Protein AF-A0A1V9UMF7-F1 (afdb_monomer_lite)

Foldseek 3Di:
DPPPDPDPPDDDPVRVVVVVVVVLVVLLVVLVVVLVVDDDPVSVVSVVSNVVSVVVD

pLDDT: mean 87.92, std 11.96, range [41.88, 95.56]

Radius of gyration: 17.36 Å; chains: 1; bounding box: 53×14×34 Å

Secondary structure (DSSP, 8-state):
-----PPPPPPPHHHHHHHHHHHHHHHHHHHHHHHHT--THHHHHHHHHHHHHHS--

Structure (mmCIF, N/CA/C/O backbone):
data_AF-A0A1V9UMF7-F1
#
_entry.id   AF-A0A1V9UMF7-F1
#
loop_
_atom_site.group_PDB
_atom_site.id
_atom_site.type_symbol
_atom_site.label_atom_id
_atom_site.label_alt_id
_atom_site.label_comp_id
_atom_site.label_asym_id
_atom_site.label_entity_id
_atom_site.label_seq_id
_atom_site.pdbx_PDB_ins_code
_atom_site.Cartn_x
_atom_site.Cartn_y
_atom_site.Cartn_z
_atom_site.occupancy
_atom_site.B_iso_or_equiv
_atom_site.auth_seq_id
_atom_site.auth_comp_id
_atom_site.auth_asym_id
_atom_site.auth_atom_id
_atom_site.pdbx_PDB_model_num
ATOM 1 N N . MET A 1 1 ? 40.405 5.164 -6.735 1.00 41.88 1 MET A N 1
ATOM 2 C CA . MET A 1 1 ? 40.078 3.825 -7.269 1.00 41.88 1 MET A CA 1
ATOM 3 C C . MET A 1 1 ? 38.803 3.984 -8.082 1.00 41.88 1 MET A C 1
ATOM 5 O O . MET A 1 1 ? 37.760 4.225 -7.491 1.00 41.88 1 MET A O 1
ATOM 9 N N . LEU A 1 2 ? 38.904 4.021 -9.414 1.00 53.25 2 LEU A N 1
ATOM 10 C CA . LEU A 1 2 ? 37.733 4.139 -10.289 1.00 53.25 2 LEU A CA 1
ATOM 11 C C . LEU A 1 2 ? 36.931 2.842 -10.152 1.00 53.25 2 LEU A C 1
ATOM 13 O O . LEU A 1 2 ? 37.457 1.761 -10.397 1.00 53.25 2 LEU A O 1
ATOM 17 N N . LYS A 1 3 ? 35.694 2.943 -9.673 1.00 60.84 3 LYS A N 1
ATOM 18 C CA . LYS A 1 3 ? 34.766 1.821 -9.552 1.00 60.84 3 LYS A CA 1
ATOM 19 C C . LYS A 1 3 ? 34.379 1.385 -10.978 1.00 60.84 3 LYS A C 1
ATOM 21 O O . LYS A 1 3 ? 33.481 1.964 -11.569 1.00 60.84 3 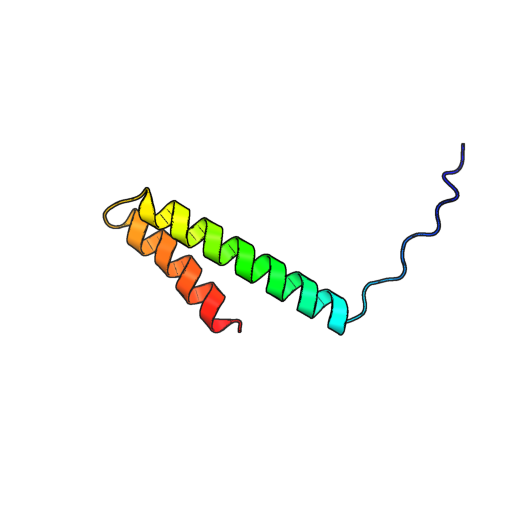LYS A O 1
ATOM 26 N N . ILE A 1 4 ? 35.096 0.404 -11.539 1.00 68.62 4 ILE A N 1
ATOM 27 C CA . ILE A 1 4 ? 34.853 -0.203 -12.867 1.00 68.62 4 ILE A CA 1
ATOM 28 C C . ILE A 1 4 ? 33.708 -1.222 -12.745 1.00 68.62 4 ILE A C 1
ATOM 30 O O . ILE A 1 4 ? 33.886 -2.413 -12.973 1.00 68.62 4 ILE A O 1
ATOM 34 N N . THR A 1 5 ? 32.536 -0.795 -12.284 1.00 69.56 5 THR A N 1
ATOM 35 C CA . THR A 1 5 ? 31.321 -1.602 -12.472 1.00 69.56 5 THR A CA 1
ATOM 36 C C . THR A 1 5 ? 30.520 -0.913 -13.562 1.00 69.56 5 THR A C 1
ATOM 38 O O . THR A 1 5 ? 30.166 0.246 -13.356 1.00 69.56 5 THR A O 1
ATOM 41 N N . PRO A 1 6 ? 30.291 -1.565 -14.719 1.00 72.31 6 PRO A N 1
ATOM 42 C CA . PRO A 1 6 ? 29.377 -1.040 -15.719 1.00 72.31 6 PRO A CA 1
ATOM 43 C C . PRO A 1 6 ? 28.034 -0.793 -15.043 1.00 72.31 6 PRO A C 1
ATOM 45 O O . PRO A 1 6 ? 27.554 -1.655 -14.298 1.00 72.31 6 PRO A O 1
ATOM 48 N N . ASP A 1 7 ? 27.462 0.385 -15.255 1.00 68.38 7 ASP A N 1
ATOM 49 C CA . ASP A 1 7 ? 26.114 0.674 -14.797 1.00 68.38 7 ASP A CA 1
ATOM 50 C C . ASP A 1 7 ? 25.181 -0.383 -15.406 1.00 68.38 7 ASP A C 1
ATOM 52 O O . ASP A 1 7 ? 25.314 -0.693 -16.599 1.00 68.38 7 ASP A O 1
ATOM 56 N N . PRO A 1 8 ? 24.293 -1.003 -14.610 1.00 74.31 8 PRO A N 1
ATOM 57 C CA . PRO A 1 8 ? 23.365 -1.975 -15.154 1.00 74.31 8 PRO A CA 1
ATOM 58 C C . PRO A 1 8 ? 22.579 -1.332 -16.306 1.00 74.31 8 PRO A C 1
ATOM 60 O O . PRO A 1 8 ? 22.229 -0.148 -16.218 1.00 74.31 8 PRO A O 1
ATOM 63 N N . PRO A 1 9 ? 22.335 -2.076 -17.400 1.00 77.69 9 PRO A N 1
ATOM 64 C CA . PRO A 1 9 ? 21.578 -1.559 -18.530 1.00 77.69 9 PRO A CA 1
ATOM 65 C C . PRO A 1 9 ? 20.233 -1.019 -18.041 1.00 77.69 9 PRO A C 1
ATOM 67 O O . PRO A 1 9 ? 19.632 -1.580 -17.123 1.00 77.69 9 PRO A O 1
ATOM 70 N N . ALA A 1 10 ? 19.785 0.092 -18.633 1.00 81.25 10 ALA A N 1
ATOM 71 C CA . ALA A 1 10 ? 18.508 0.690 -18.268 1.00 81.25 10 ALA A CA 1
ATOM 72 C C . ALA A 1 10 ? 17.398 -0.373 -18.364 1.00 81.25 10 ALA A C 1
ATOM 74 O O . ALA A 1 10 ? 17.365 -1.115 -19.354 1.00 81.25 10 ALA A O 1
ATOM 75 N N . PRO A 1 11 ? 16.517 -0.474 -17.352 1.00 81.25 11 PRO A N 1
ATOM 76 C CA . PRO A 1 11 ? 15.487 -1.495 -17.336 1.00 81.25 11 PRO A CA 1
ATOM 77 C C . PRO A 1 11 ? 14.585 -1.324 -18.553 1.00 81.25 11 PRO A C 1
ATOM 79 O O . PRO A 1 11 ? 14.242 -0.208 -18.956 1.00 81.25 11 PRO A O 1
ATOM 82 N N . THR A 1 12 ? 14.192 -2.447 -19.143 1.00 91.25 12 THR A N 1
ATOM 83 C CA . THR A 1 12 ? 13.195 -2.424 -20.211 1.00 91.25 12 THR A CA 1
ATOM 84 C C . THR A 1 12 ? 11.848 -1.957 -19.651 1.00 91.25 12 THR A C 1
ATOM 86 O O . THR A 1 12 ? 11.619 -1.961 -18.435 1.00 91.25 12 THR A O 1
ATOM 89 N N . ILE A 1 13 ? 10.934 -1.553 -20.535 1.00 93.31 13 ILE A N 1
ATOM 90 C CA . ILE A 1 13 ? 9.570 -1.199 -20.120 1.00 93.31 13 ILE A CA 1
ATOM 91 C C . ILE A 1 13 ? 8.900 -2.391 -19.426 1.00 93.31 13 ILE A C 1
ATOM 93 O O . ILE A 1 13 ? 8.307 -2.210 -18.370 1.00 93.31 13 ILE A O 1
ATOM 97 N N . GLU A 1 14 ? 9.063 -3.601 -19.963 1.00 93.31 14 GLU A N 1
ATOM 98 C CA . GLU A 1 14 ? 8.520 -4.844 -19.396 1.00 93.31 14 GLU A CA 1
ATOM 99 C C . GLU A 1 14 ? 9.023 -5.070 -17.960 1.00 93.31 14 GLU A C 1
ATOM 101 O O . GLU A 1 14 ? 8.230 -5.305 -17.050 1.00 93.31 14 GLU A O 1
ATOM 106 N N . GLU A 1 15 ? 10.333 -4.920 -17.729 1.00 92.56 15 GLU A N 1
ATOM 107 C CA . GLU A 1 15 ? 10.917 -5.061 -16.389 1.00 92.56 15 GLU A CA 1
ATOM 108 C C . GLU A 1 15 ? 10.458 -3.956 -15.433 1.00 92.56 15 GLU A C 1
ATOM 110 O O . GLU A 1 15 ? 10.163 -4.225 -14.269 1.00 92.56 15 GLU A O 1
ATOM 115 N N . SER A 1 16 ? 10.334 -2.719 -15.919 1.00 91.75 16 SER A N 1
ATOM 116 C CA . SER A 1 16 ? 9.828 -1.603 -15.112 1.00 91.75 16 SER A CA 1
ATOM 117 C C . SER A 1 16 ? 8.364 -1.808 -14.718 1.00 91.75 16 SER A C 1
ATOM 119 O O . SER A 1 16 ? 7.995 -1.550 -13.575 1.00 91.75 16 SER A O 1
ATOM 121 N N . LEU A 1 17 ? 7.530 -2.305 -15.636 1.00 91.81 17 LEU A N 1
ATOM 122 C CA . LEU A 1 17 ? 6.129 -2.633 -15.371 1.00 91.81 17 LEU A 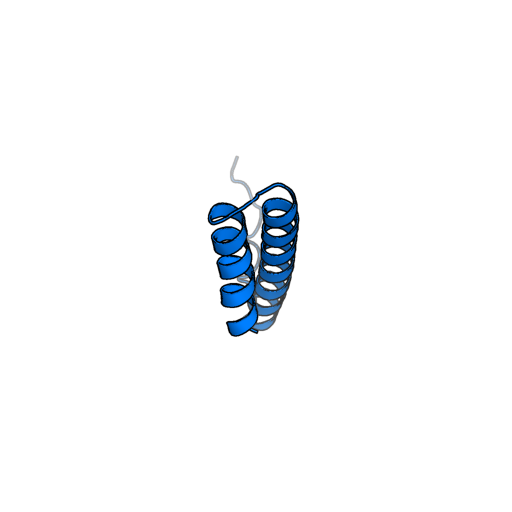CA 1
ATOM 123 C C . LEU A 1 17 ? 6.005 -3.801 -14.389 1.00 91.81 17 LEU A C 1
ATOM 125 O O . LEU A 1 17 ? 5.203 -3.726 -13.458 1.00 91.81 17 LEU A O 1
ATOM 129 N N . ALA A 1 18 ? 6.818 -4.849 -14.548 1.00 92.31 18 ALA A N 1
ATOM 130 C CA . ALA A 1 18 ? 6.865 -5.966 -13.609 1.00 92.31 18 ALA A CA 1
ATOM 131 C C . ALA A 1 18 ? 7.286 -5.498 -12.207 1.00 92.31 18 ALA A C 1
ATOM 133 O O . ALA A 1 18 ? 6.625 -5.828 -11.220 1.00 92.31 18 ALA A O 1
ATOM 134 N N . HIS A 1 19 ? 8.324 -4.661 -12.118 1.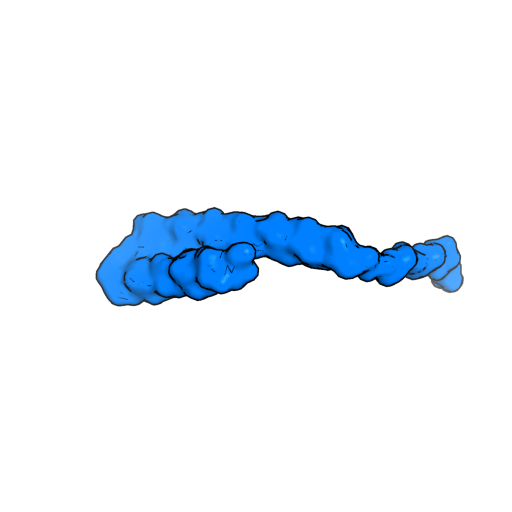00 93.62 19 HIS 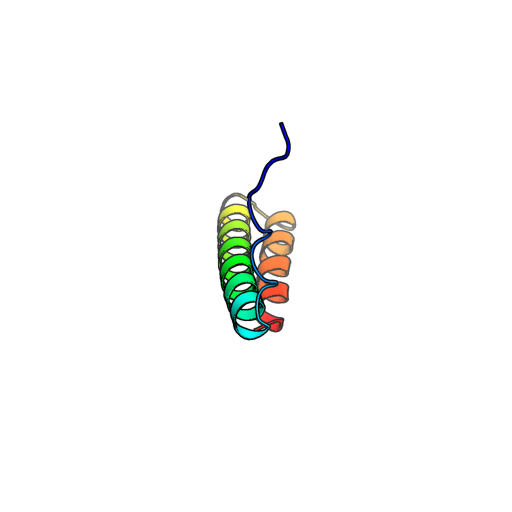A N 1
ATOM 135 C CA . HIS A 1 19 ? 8.765 -4.084 -10.853 1.00 93.62 19 HIS A CA 1
ATOM 136 C C . HIS A 1 19 ? 7.681 -3.202 -10.220 1.00 93.62 19 HIS A C 1
ATOM 138 O O . HIS A 1 19 ? 7.402 -3.345 -9.028 1.00 93.62 19 HIS A O 1
ATOM 144 N N . LEU A 1 20 ? 7.038 -2.323 -10.993 1.00 93.38 20 LEU A N 1
ATOM 145 C CA . LEU A 1 20 ? 5.929 -1.508 -10.500 1.00 93.38 20 LEU A CA 1
ATOM 146 C C . LEU A 1 20 ? 4.764 -2.377 -10.027 1.00 93.38 20 LEU A C 1
ATOM 148 O O . LEU A 1 20 ? 4.206 -2.099 -8.972 1.00 93.38 20 LEU A O 1
ATOM 152 N N . SER A 1 21 ? 4.416 -3.449 -10.742 1.00 93.81 21 SER A N 1
ATOM 153 C CA . SER A 1 21 ? 3.372 -4.378 -10.300 1.00 93.81 21 SER A CA 1
ATOM 154 C C . SER A 1 21 ? 3.708 -5.014 -8.952 1.00 93.81 21 SER A C 1
ATOM 156 O O . SER A 1 21 ? 2.821 -5.133 -8.102 1.00 93.81 21 SER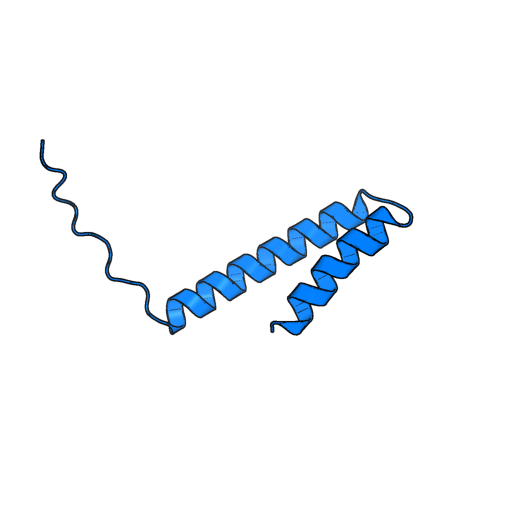 A O 1
ATOM 158 N N . ASP A 1 22 ? 4.961 -5.416 -8.749 1.00 94.69 22 ASP A N 1
ATOM 159 C CA . ASP A 1 22 ? 5.407 -5.998 -7.487 1.00 94.69 22 ASP A CA 1
ATOM 160 C C . ASP A 1 22 ? 5.392 -4.967 -6.349 1.00 94.69 22 ASP A C 1
ATOM 162 O O . ASP A 1 22 ? 4.847 -5.215 -5.270 1.00 94.69 22 ASP A O 1
ATOM 166 N N . LEU A 1 23 ? 5.863 -3.751 -6.634 1.00 94.56 23 LEU A N 1
ATOM 167 C CA . LEU A 1 23 ? 5.818 -2.627 -5.704 1.00 94.56 23 LEU A CA 1
ATOM 168 C C . LEU A 1 23 ? 4.378 -2.274 -5.309 1.00 94.56 23 LEU A C 1
ATOM 170 O O . LEU A 1 23 ? 4.096 -2.087 -4.127 1.00 94.56 23 LEU A O 1
ATOM 174 N N . LEU A 1 24 ? 3.453 -2.212 -6.270 1.00 94.56 24 LEU A N 1
ATOM 175 C CA . LEU A 1 24 ? 2.034 -1.948 -6.023 1.00 94.56 24 LEU A CA 1
ATOM 176 C C . LEU A 1 24 ? 1.402 -3.056 -5.173 1.00 94.56 24 LEU A C 1
ATOM 178 O O . LEU A 1 24 ? 0.611 -2.760 -4.277 1.00 94.56 24 LEU A O 1
ATOM 182 N N . ARG A 1 25 ? 1.766 -4.326 -5.401 1.00 93.94 25 ARG A N 1
ATOM 183 C CA . ARG A 1 25 ? 1.323 -5.451 -4.562 1.00 93.94 25 ARG A CA 1
ATOM 184 C C . ARG A 1 25 ? 1.805 -5.288 -3.121 1.00 93.94 25 ARG A C 1
ATOM 186 O O . ARG A 1 25 ? 0.994 -5.419 -2.204 1.00 93.94 25 ARG A O 1
ATOM 193 N N . CYS A 1 26 ? 3.077 -4.946 -2.925 1.00 95.44 26 CYS A N 1
ATOM 194 C CA . CYS A 1 26 ? 3.635 -4.671 -1.602 1.00 95.44 26 CYS A CA 1
ATOM 195 C C . CYS A 1 26 ? 2.951 -3.469 -0.934 1.00 95.44 26 CYS A C 1
ATOM 197 O O . CYS A 1 26 ? 2.534 -3.558 0.216 1.00 95.44 26 CYS A O 1
ATOM 199 N N . ALA A 1 27 ? 2.756 -2.366 -1.663 1.00 94.94 27 ALA A N 1
ATOM 200 C CA . ALA A 1 27 ? 2.074 -1.176 -1.160 1.00 94.94 27 ALA A CA 1
ATOM 201 C C . ALA A 1 27 ? 0.632 -1.481 -0.723 1.00 94.94 27 ALA A C 1
ATOM 203 O O . ALA A 1 27 ? 0.207 -1.038 0.345 1.00 94.94 27 ALA A O 1
ATOM 204 N N . LYS A 1 28 ? -0.107 -2.284 -1.505 1.00 94.31 28 LYS A N 1
ATOM 205 C CA . LYS A 1 28 ? -1.448 -2.752 -1.127 1.00 94.31 28 LYS A CA 1
ATOM 206 C C . LYS A 1 28 ? -1.409 -3.585 0.151 1.00 94.31 28 LYS A C 1
ATOM 208 O O . LYS A 1 28 ? -2.218 -3.323 1.033 1.00 94.31 28 LYS A O 1
ATOM 213 N N . ALA A 1 29 ? -0.493 -4.548 0.267 1.00 95.56 29 ALA A N 1
ATOM 214 C CA . ALA A 1 29 ? -0.365 -5.382 1.465 1.00 95.56 29 ALA A CA 1
ATOM 215 C C . ALA A 1 29 ? -0.087 -4.537 2.720 1.00 95.56 29 ALA A C 1
ATOM 217 O O . ALA A 1 29 ? -0.800 -4.661 3.713 1.00 95.56 29 ALA A O 1
ATOM 218 N N . THR A 1 30 ? 0.859 -3.598 2.635 1.00 95.31 30 THR A N 1
ATOM 219 C CA . THR A 1 30 ? 1.171 -2.657 3.721 1.00 95.31 30 THR A CA 1
ATOM 220 C C . THR A 1 30 ? -0.035 -1.803 4.106 1.00 95.31 30 THR A C 1
ATOM 222 O O . THR A 1 30 ? -0.314 -1.626 5.289 1.00 95.31 30 THR A O 1
ATOM 225 N N . ALA A 1 31 ? -0.773 -1.269 3.128 1.00 95.31 31 ALA A N 1
ATOM 226 C CA . ALA A 1 31 ? -1.964 -0.468 3.398 1.00 95.31 31 ALA A CA 1
ATOM 227 C C . ALA A 1 31 ? -3.092 -1.301 4.033 1.00 95.31 31 ALA A C 1
ATOM 229 O O . ALA A 1 31 ? -3.772 -0.802 4.926 1.00 95.31 31 ALA A O 1
ATOM 230 N N . TYR A 1 32 ? -3.257 -2.564 3.623 1.00 94.69 32 TYR A N 1
ATOM 231 C CA . TYR A 1 32 ? -4.198 -3.503 4.239 1.00 94.69 32 TYR A CA 1
ATOM 232 C C . TYR A 1 32 ? -3.851 -3.785 5.704 1.00 94.69 32 TYR A C 1
ATOM 234 O O . TYR A 1 32 ? -4.708 -3.607 6.566 1.00 94.69 32 TYR A O 1
ATOM 242 N N . GLU A 1 33 ? -2.608 -4.169 6.001 1.00 95.56 33 GLU A N 1
ATOM 243 C CA . GLU A 1 33 ? -2.179 -4.418 7.385 1.00 95.56 33 GLU A CA 1
ATOM 244 C C . GLU A 1 33 ? -2.242 -3.149 8.242 1.00 95.56 33 GLU A C 1
ATOM 246 O O . GLU A 1 33 ? -2.693 -3.175 9.388 1.00 95.56 33 GLU A O 1
ATOM 251 N N . SER A 1 34 ? -1.866 -2.000 7.673 1.00 93.69 34 SER A N 1
ATOM 252 C CA . SER A 1 34 ? -2.002 -0.722 8.366 1.00 93.69 34 SER A CA 1
ATOM 253 C C . SER A 1 34 ? -3.467 -0.388 8.652 1.00 93.69 34 SER A C 1
ATOM 255 O O . SER A 1 34 ? -3.748 0.146 9.720 1.00 93.69 34 SER A O 1
ATOM 257 N N . ALA A 1 35 ? -4.394 -0.690 7.737 1.00 94.25 35 ALA A N 1
ATOM 258 C CA . ALA A 1 35 ? -5.824 -0.487 7.948 1.00 94.25 35 ALA A CA 1
ATOM 259 C C . ALA A 1 35 ? -6.376 -1.394 9.060 1.00 94.25 35 ALA A C 1
ATOM 261 O O . ALA A 1 35 ? -7.222 -0.941 9.830 1.00 94.25 35 ALA A O 1
ATOM 262 N N . ASP A 1 36 ? -5.887 -2.632 9.171 1.00 93.06 36 ASP A N 1
ATOM 263 C CA . ASP A 1 36 ? -6.290 -3.581 10.218 1.00 93.06 36 ASP A CA 1
ATOM 264 C C . ASP A 1 36 ? -5.948 -3.064 11.627 1.00 93.06 36 ASP A C 1
ATOM 266 O O . ASP A 1 36 ? -6.767 -3.122 12.542 1.00 93.06 36 ASP A O 1
ATOM 270 N N . CYS A 1 37 ? -4.785 -2.418 11.768 1.00 91.88 37 CYS A N 1
ATOM 271 C CA . CYS A 1 37 ? -4.338 -1.790 13.016 1.00 91.88 37 CYS A CA 1
ATOM 272 C C . CYS A 1 37 ? -5.013 -0.435 13.330 1.00 91.88 37 CYS A C 1
ATOM 274 O O . CYS A 1 37 ? -4.676 0.205 14.331 1.00 91.88 37 CYS A O 1
ATOM 276 N N . LEU A 1 38 ? -5.922 0.054 12.479 1.00 94.88 38 LEU A N 1
ATOM 277 C CA . LEU A 1 38 ? -6.583 1.356 12.611 1.00 94.88 38 LEU A CA 1
ATOM 278 C C . LEU A 1 38 ? -8.105 1.206 12.773 1.00 94.88 38 LEU A C 1
ATOM 280 O O . LEU A 1 38 ? -8.720 0.220 12.379 1.00 94.88 38 LEU A O 1
ATOM 284 N N . ASN A 1 39 ? -8.762 2.244 13.302 1.00 93.19 39 ASN A N 1
ATOM 285 C CA . ASN A 1 39 ? -10.222 2.294 13.439 1.00 93.19 39 ASN A CA 1
ATOM 286 C C . ASN A 1 39 ? -10.795 3.656 13.013 1.00 93.19 39 ASN A C 1
ATOM 288 O O . ASN A 1 39 ? -10.091 4.670 12.973 1.00 93.19 39 ASN A O 1
ATOM 292 N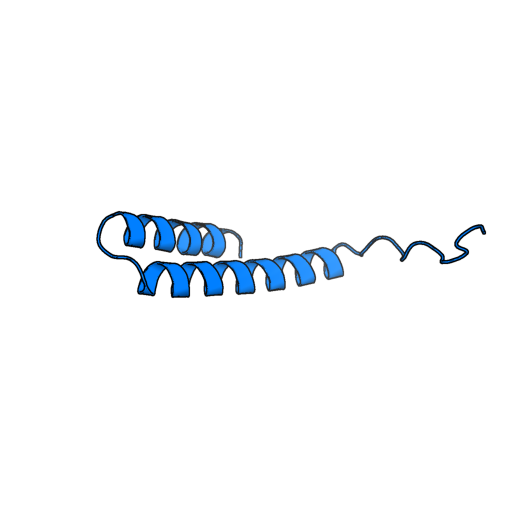 N . GLY A 1 40 ? -12.099 3.670 12.710 1.00 94.38 40 GLY A N 1
ATOM 293 C CA . GLY A 1 40 ? -12.827 4.863 12.268 1.00 94.38 40 GLY A CA 1
ATOM 294 C C . GLY A 1 40 ? -12.251 5.455 10.980 1.00 94.38 40 GLY A C 1
ATOM 295 O O . GLY A 1 40 ? -11.736 4.734 10.129 1.00 94.38 40 GLY A O 1
ATOM 296 N N . SER A 1 41 ? -12.264 6.784 10.870 1.00 95.12 41 SER A N 1
ATOM 297 C CA . SER A 1 41 ? -11.876 7.506 9.649 1.00 95.12 41 SER A CA 1
ATOM 298 C C . SER A 1 41 ? -10.438 7.250 9.180 1.00 95.12 41 SER A C 1
ATOM 300 O O . SER A 1 41 ? -10.147 7.394 7.996 1.00 95.12 41 SER A O 1
ATOM 302 N N . LYS A 1 42 ? -9.521 6.858 10.078 1.00 93.62 42 LYS A N 1
ATOM 303 C CA . LYS A 1 42 ? -8.138 6.517 9.698 1.00 93.62 42 LYS A CA 1
ATOM 304 C C . LYS A 1 42 ? -8.069 5.202 8.922 1.00 93.62 42 LYS A C 1
ATOM 306 O O . LYS A 1 42 ? -7.276 5.085 7.995 1.00 93.62 42 LYS A O 1
ATOM 311 N N . ARG A 1 43 ? -8.914 4.233 9.287 1.00 95.00 43 ARG A N 1
ATOM 312 C CA . ARG A 1 43 ? -9.035 2.962 8.570 1.00 95.00 43 ARG A CA 1
ATOM 313 C C . ARG A 1 43 ? -9.644 3.175 7.188 1.00 95.00 43 ARG A C 1
ATOM 315 O O . ARG A 1 43 ? -9.123 2.638 6.219 1.00 95.00 43 ARG A O 1
ATOM 322 N N . ASP A 1 44 ? -10.691 3.996 7.091 1.00 94.81 44 ASP A N 1
ATOM 323 C CA . ASP A 1 44 ? -11.270 4.391 5.798 1.00 94.81 44 ASP A CA 1
ATOM 324 C C . ASP A 1 44 ? -10.229 5.060 4.892 1.00 94.81 44 ASP A C 1
ATOM 326 O O . ASP A 1 44 ? -10.115 4.719 3.715 1.00 94.81 44 ASP A O 1
ATOM 330 N N . LEU A 1 45 ? -9.401 5.950 5.450 1.00 94.56 45 LEU A N 1
ATOM 331 C CA . LEU A 1 45 ? -8.302 6.567 4.711 1.00 94.56 45 LEU A CA 1
ATOM 332 C C . LEU A 1 45 ? -7.273 5.529 4.231 1.00 94.56 45 LEU A C 1
ATOM 334 O O . LEU A 1 45 ? -6.896 5.552 3.062 1.00 94.56 45 LEU A O 1
ATOM 338 N N . ALA A 1 46 ? -6.848 4.590 5.078 1.00 94.94 46 ALA A N 1
ATOM 339 C CA . ALA A 1 46 ? -5.922 3.531 4.669 1.00 94.94 46 ALA A CA 1
ATOM 340 C C . ALA A 1 46 ? -6.515 2.631 3.563 1.00 94.94 46 ALA A C 1
ATOM 342 O O . ALA A 1 46 ? -5.842 2.340 2.572 1.00 94.94 46 ALA A O 1
ATOM 343 N N . PHE A 1 47 ? -7.800 2.269 3.651 1.00 93.00 47 PHE A N 1
ATOM 344 C CA . PHE A 1 47 ? -8.477 1.523 2.585 1.00 93.00 47 PHE A CA 1
ATOM 345 C C . PHE A 1 47 ? -8.655 2.326 1.295 1.00 93.00 47 PHE A C 1
ATOM 347 O O . PHE A 1 47 ? -8.614 1.742 0.211 1.00 93.00 47 PHE A O 1
ATOM 354 N N . SER A 1 48 ? -8.796 3.652 1.370 1.00 95.06 48 SER A N 1
ATOM 355 C CA . SER A 1 48 ? -8.834 4.491 0.168 1.00 95.06 48 SER A CA 1
ATOM 356 C C . SER A 1 48 ? -7.544 4.366 -0.650 1.00 95.06 48 SER A C 1
ATOM 358 O O . SER A 1 48 ? -7.611 4.285 -1.873 1.00 95.06 48 SER A O 1
ATOM 360 N N . VAL A 1 49 ? -6.382 4.223 0.001 1.00 94.44 49 VAL A N 1
ATOM 361 C CA . VAL A 1 49 ? -5.103 3.972 -0.684 1.00 94.44 49 VAL A CA 1
ATOM 362 C C . VAL A 1 49 ? -5.146 2.639 -1.426 1.00 94.44 49 VAL A C 1
ATOM 364 O O . VAL A 1 49 ? -4.802 2.582 -2.602 1.00 94.44 49 VAL A O 1
ATOM 367 N N . VAL A 1 50 ? -5.634 1.573 -0.786 1.00 93.00 50 VAL A N 1
ATOM 368 C CA . VAL A 1 50 ? -5.807 0.265 -1.441 1.00 93.00 50 VAL A CA 1
ATOM 369 C C . VAL A 1 50 ? -6.713 0.375 -2.668 1.00 93.00 50 VAL A C 1
ATOM 371 O O . VAL A 1 50 ? -6.407 -0.215 -3.707 1.00 93.00 50 VAL A O 1
ATOM 374 N N . HIS A 1 51 ? -7.814 1.124 -2.556 1.00 92.94 51 HIS A N 1
ATOM 375 C CA . HIS A 1 51 ? -8.744 1.338 -3.658 1.00 92.94 51 HIS A CA 1
ATOM 376 C C . HIS A 1 51 ? -8.072 2.071 -4.822 1.00 92.94 51 HIS A C 1
ATOM 378 O O . HIS A 1 51 ? -8.120 1.576 -5.945 1.00 92.94 51 HIS A O 1
ATOM 384 N N . LEU A 1 52 ? -7.364 3.172 -4.548 1.00 94.31 52 LEU A N 1
ATOM 385 C CA . LEU A 1 52 ? -6.596 3.920 -5.548 1.00 94.31 52 LEU A CA 1
ATOM 386 C C . LEU A 1 52 ? -5.578 3.026 -6.264 1.00 94.31 52 LEU A C 1
ATOM 388 O O . LEU A 1 52 ? -5.525 3.019 -7.489 1.00 94.31 52 LEU A O 1
ATOM 392 N N . LEU A 1 53 ? -4.824 2.211 -5.521 1.00 91.56 53 LEU A N 1
ATOM 393 C CA . LEU A 1 53 ? -3.850 1.274 -6.094 1.00 91.56 53 LEU A CA 1
ATOM 394 C C . LEU A 1 53 ? -4.512 0.180 -6.944 1.00 91.56 53 LEU A C 1
ATOM 396 O O . LEU A 1 53 ? -3.885 -0.360 -7.849 1.00 91.56 53 LEU A O 1
ATOM 400 N N . SER A 1 54 ? -5.769 -0.166 -6.662 1.00 89.06 54 SER A N 1
ATOM 401 C CA . SER A 1 54 ? -6.514 -1.166 -7.428 1.00 89.06 54 SER A CA 1
ATOM 402 C C . SER A 1 54 ? -7.087 -0.635 -8.741 1.00 89.06 54 SER A C 1
ATOM 404 O O . SER A 1 54 ? -7.418 -1.448 -9.594 1.00 89.06 54 SER A O 1
ATOM 406 N N . LEU A 1 55 ? -7.196 0.686 -8.904 1.00 89.50 55 LEU A N 1
ATOM 407 C CA . LEU A 1 55 ? -7.621 1.329 -10.154 1.00 89.50 55 LEU A CA 1
ATOM 408 C C . LEU A 1 55 ? -6.480 1.462 -11.176 1.00 89.50 55 LEU A C 1
ATOM 410 O O . LEU A 1 55 ? -6.738 1.774 -12.332 1.00 89.50 55 LEU A O 1
ATOM 414 N N . ILE A 1 56 ? -5.228 1.277 -10.738 1.00 79.50 56 ILE A N 1
ATOM 415 C CA . ILE A 1 56 ? -4.016 1.398 -11.569 1.00 79.50 56 ILE A CA 1
ATOM 416 C C . ILE A 1 56 ? -3.653 0.054 -12.241 1.00 79.50 56 ILE A C 1
ATOM 418 O O . ILE A 1 56 ? -2.793 0.024 -13.118 1.00 79.50 56 ILE A O 1
ATOM 422 N N . HIS A 1 57 ? -4.292 -1.051 -11.834 1.00 60.44 57 HIS A N 1
ATOM 423 C CA . HIS A 1 57 ? -4.162 -2.367 -12.473 1.00 60.44 57 HIS A CA 1
ATOM 424 C C . HIS A 1 57 ? -5.006 -2.447 -13.745 1.00 60.44 57 HIS A C 1
ATOM 426 O O . HIS A 1 57 ? -4.477 -2.970 -14.749 1.00 60.44 57 HIS A O 1
#

Sequence (57 aa):
MLKITPDPPAPTIEESLAHLSDLLRCAKATAYESADCLNGSKRDLAFSVVHLLSLIH